Protein AF-A0A6C0J8V6-F1 (afdb_monomer_lite)

Foldseek 3Di:
DVVVVVVVVVVVVVVVVVVVVVVVVCVVPPDPVPPDDQVRLQVVLLVLLCVLCVPPPAAAAEHEDLDFAADPLHYTYHPQAFPVRRGDDQLLRNLSSLLRNLLSPQPDDPPPPDDSCDPSSVVSSVVSQVSCVVVVNHDDDPDRPCRRSVDPPPDD

Structure (mmCIF, N/CA/C/O backbone):
data_AF-A0A6C0J8V6-F1
#
_entry.id   AF-A0A6C0J8V6-F1
#
loop_
_atom_site.group_PDB
_atom_site.id
_atom_site.type_symbol
_atom_site.label_atom_id
_atom_site.label_alt_id
_atom_site.label_comp_id
_atom_site.label_asym_id
_atom_site.label_entity_id
_atom_site.label_seq_id
_atom_site.pdbx_PDB_ins_code
_atom_site.Cartn_x
_atom_site.Cartn_y
_atom_site.Cartn_z
_atom_site.occupancy
_atom_site.B_iso_or_equiv
_atom_site.auth_seq_id
_atom_site.auth_comp_id
_atom_site.auth_asym_id
_atom_site.auth_atom_id
_atom_site.pdbx_PDB_model_num
ATOM 1 N N . MET A 1 1 ? -37.999 -17.927 33.912 1.00 78.31 1 MET A N 1
ATOM 2 C CA . MET A 1 1 ? -36.663 -18.406 33.480 1.00 78.31 1 MET A CA 1
ATOM 3 C C . MET A 1 1 ? -36.417 -18.226 31.977 1.00 78.31 1 MET A C 1
ATOM 5 O O . MET A 1 1 ? -35.481 -17.525 31.631 1.00 78.31 1 MET A O 1
ATOM 9 N N . LYS A 1 2 ? -37.270 -18.750 31.078 1.00 87.50 2 LYS A N 1
ATOM 10 C CA . LYS A 1 2 ? -37.092 -18.620 29.611 1.00 87.50 2 LYS A CA 1
ATOM 11 C C . LYS A 1 2 ? -37.022 -17.168 29.094 1.00 87.50 2 LYS A C 1
ATOM 13 O O . LYS A 1 2 ? -36.174 -16.870 28.266 1.00 87.50 2 LYS A O 1
ATOM 18 N N . LEU A 1 3 ? -37.846 -16.260 29.629 1.00 92.06 3 LEU A N 1
ATOM 19 C CA . LEU A 1 3 ? -37.835 -14.836 29.251 1.00 92.06 3 LEU A CA 1
ATOM 20 C C . LEU A 1 3 ? -36.519 -14.127 29.625 1.00 92.06 3 LEU A C 1
ATOM 22 O O . LEU A 1 3 ? -35.982 -13.371 28.825 1.00 92.06 3 LEU A O 1
ATOM 26 N N . PHE A 1 4 ? -35.967 -14.420 30.807 1.00 94.06 4 PHE A N 1
ATOM 27 C CA . PHE A 1 4 ? -34.685 -13.861 31.257 1.00 94.06 4 PHE A CA 1
ATOM 28 C C . PHE A 1 4 ? -33.513 -14.335 30.393 1.00 94.06 4 PHE A C 1
ATOM 30 O O . PHE A 1 4 ? -32.643 -13.540 30.055 1.00 94.06 4 PHE A O 1
ATOM 37 N N . ILE A 1 5 ? -33.524 -15.606 29.980 1.00 94.81 5 ILE A N 1
ATOM 38 C CA . ILE A 1 5 ? -32.520 -16.156 29.058 1.00 94.81 5 ILE A CA 1
ATOM 39 C C . ILE A 1 5 ? -32.608 -15.453 27.695 1.00 94.81 5 ILE A C 1
ATOM 41 O O . ILE A 1 5 ? -31.585 -15.074 27.132 1.00 94.81 5 ILE A O 1
ATOM 45 N N . LEU A 1 6 ? -33.823 -15.221 27.186 1.00 95.94 6 LEU A N 1
ATOM 46 C CA . LEU A 1 6 ? -34.031 -14.555 25.898 1.00 95.94 6 LEU A CA 1
ATOM 47 C C . LEU A 1 6 ? -33.562 -13.089 25.923 1.00 95.94 6 LEU A C 1
ATOM 49 O O . LEU A 1 6 ? -32.893 -12.641 24.994 1.00 95.94 6 LEU A O 1
ATOM 53 N N . LEU A 1 7 ? -33.847 -12.367 27.014 1.00 95.75 7 LEU A N 1
ATOM 54 C CA . LEU A 1 7 ? -33.372 -10.996 27.232 1.00 95.75 7 LEU A CA 1
ATOM 55 C C . LEU A 1 7 ? -31.843 -10.921 27.331 1.00 95.75 7 LEU A C 1
ATOM 57 O O . LEU A 1 7 ? -31.238 -10.016 26.762 1.00 95.75 7 LEU A O 1
ATOM 61 N N . PHE A 1 8 ? -31.210 -11.887 28.003 1.00 96.25 8 PHE A N 1
ATOM 62 C CA . PHE A 1 8 ? -29.753 -11.948 28.117 1.00 96.25 8 PHE A CA 1
ATOM 63 C C . PHE A 1 8 ? -29.075 -12.173 26.758 1.00 96.25 8 PHE A C 1
ATOM 65 O O . PHE A 1 8 ? -28.120 -11.476 26.423 1.00 96.25 8 PHE A O 1
ATOM 72 N N . ILE A 1 9 ? -29.601 -13.085 25.933 1.00 96.50 9 ILE A N 1
ATOM 73 C CA . ILE A 1 9 ? -29.084 -13.321 24.575 1.00 96.50 9 ILE A CA 1
ATOM 74 C C . ILE A 1 9 ? -29.211 -12.052 23.722 1.00 96.50 9 ILE A C 1
ATOM 76 O O . ILE A 1 9 ? -28.257 -11.664 23.048 1.00 96.50 9 ILE A O 1
ATOM 80 N N . LEU A 1 10 ? -30.361 -11.373 23.783 1.00 96.44 10 LEU A N 1
ATOM 81 C CA . LEU A 1 10 ? -30.597 -10.148 23.018 1.00 96.44 10 LEU A CA 1
ATOM 82 C C . LEU A 1 10 ? -29.635 -9.022 23.431 1.00 96.44 10 LEU A C 1
ATOM 84 O O . LEU A 1 10 ? -29.107 -8.318 22.571 1.00 96.44 10 LEU A O 1
ATOM 88 N N . LEU A 1 11 ? -29.344 -8.905 24.731 1.00 97.06 11 LEU A N 1
ATOM 89 C CA . LEU A 1 11 ? -28.362 -7.964 25.271 1.00 97.06 11 LEU A CA 1
ATOM 90 C C . LEU A 1 11 ? -26.950 -8.243 24.732 1.00 97.06 11 LEU A C 1
ATOM 92 O O . LEU A 1 11 ? -26.277 -7.320 24.281 1.00 97.06 11 LEU A O 1
ATOM 96 N N . VAL A 1 12 ? -26.506 -9.505 24.730 1.00 96.75 12 VAL A N 1
ATOM 97 C CA . VAL A 1 12 ? -25.175 -9.892 24.224 1.00 96.75 12 VAL A CA 1
ATOM 98 C C . VAL A 1 12 ? -25.036 -9.594 22.731 1.00 96.75 12 VAL A C 1
ATOM 100 O O . VAL A 1 12 ? -24.000 -9.081 22.297 1.00 96.75 12 VAL A O 1
ATOM 103 N N . VAL A 1 13 ? -26.079 -9.864 21.940 1.00 96.44 13 VAL A N 1
ATOM 104 C CA . VAL A 1 13 ? -26.095 -9.541 20.506 1.00 96.44 13 VAL A CA 1
ATOM 105 C C . VAL A 1 13 ? -26.033 -8.029 20.296 1.00 96.44 13 VAL A C 1
ATOM 107 O O . VAL A 1 13 ? -25.228 -7.568 19.489 1.00 96.44 13 VAL A O 1
ATOM 110 N N . LEU A 1 14 ? -26.811 -7.250 21.055 1.00 96.44 14 LEU A N 1
ATOM 111 C CA . LEU A 1 14 ? -26.807 -5.790 20.975 1.00 96.44 14 LEU A CA 1
ATOM 112 C C . LEU A 1 14 ? -25.427 -5.210 21.318 1.00 96.44 14 LEU A C 1
ATOM 114 O O . LEU A 1 14 ? -24.905 -4.393 20.565 1.00 96.44 14 LEU A O 1
ATOM 118 N N . ILE A 1 15 ? -24.804 -5.671 22.410 1.00 96.31 15 ILE A N 1
ATOM 119 C CA . ILE A 1 15 ? -23.452 -5.255 22.813 1.00 96.31 15 ILE A CA 1
ATOM 120 C C . ILE A 1 15 ? -22.443 -5.600 21.716 1.00 96.31 15 ILE A C 1
ATOM 122 O O . ILE A 1 15 ? -21.652 -4.747 21.322 1.00 96.31 15 ILE A O 1
ATOM 126 N N . SER A 1 16 ? -22.505 -6.815 21.168 1.00 93.44 16 SER A N 1
ATOM 127 C CA . SER A 1 16 ? -21.608 -7.256 20.092 1.00 93.44 16 SER A CA 1
ATOM 128 C C . SER A 1 16 ? -21.756 -6.394 18.833 1.00 93.44 16 SER A C 1
ATOM 130 O O . SER A 1 16 ? -20.761 -6.010 18.216 1.00 93.44 16 SER A O 1
ATOM 132 N N . LEU A 1 17 ? -22.992 -6.033 18.475 1.00 94.12 17 LEU A N 1
ATOM 133 C CA . LEU A 1 17 ? -23.299 -5.187 17.322 1.00 94.12 17 LEU A CA 1
ATOM 134 C C . LEU A 1 17 ? -22.821 -3.744 17.544 1.00 94.12 17 LEU A C 1
ATOM 136 O O . LEU A 1 17 ? -22.230 -3.144 16.648 1.00 94.12 17 LEU A O 1
ATOM 140 N N . LEU A 1 18 ? -22.985 -3.212 18.758 1.00 93.06 18 LEU A N 1
ATOM 141 C CA . LEU A 1 18 ? -22.455 -1.906 19.157 1.00 93.06 18 LEU A CA 1
ATOM 142 C C . LEU A 1 18 ? -20.920 -1.882 19.148 1.00 93.06 18 LEU A C 1
ATOM 144 O O . LEU A 1 18 ? -20.333 -0.924 18.646 1.00 93.06 18 LEU A O 1
ATOM 148 N N . CYS A 1 19 ? -20.259 -2.937 19.635 1.00 88.69 19 CYS A N 1
ATOM 149 C CA . CYS A 1 19 ? -18.805 -3.097 19.545 1.00 88.69 19 CYS A CA 1
ATOM 150 C C . CYS A 1 19 ? -18.334 -3.145 18.085 1.00 88.69 19 CYS A C 1
ATOM 152 O O . CYS A 1 19 ? -17.344 -2.503 17.734 1.00 88.69 19 CYS A O 1
ATOM 154 N N . PHE A 1 20 ? -19.061 -3.849 17.215 1.00 85.69 20 PHE A N 1
ATOM 155 C CA . PHE A 1 20 ? -18.756 -3.913 15.787 1.00 85.69 20 PHE A CA 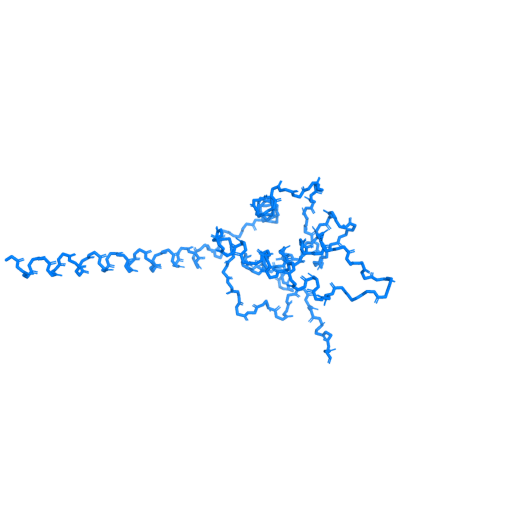1
ATOM 156 C C . PHE A 1 20 ? -18.906 -2.547 15.097 1.00 85.69 20 PHE A C 1
ATOM 158 O O . PHE A 1 20 ? -18.027 -2.143 14.332 1.00 85.69 20 PHE A O 1
ATOM 165 N N . ILE A 1 21 ? -19.976 -1.803 15.402 1.00 84.06 21 ILE A N 1
ATOM 166 C CA . ILE A 1 21 ? -20.194 -0.447 14.879 1.00 84.06 21 ILE A CA 1
ATOM 167 C C . ILE A 1 21 ? -19.112 0.512 15.387 1.00 84.06 21 ILE A C 1
ATOM 169 O O . ILE A 1 21 ? -18.560 1.259 14.582 1.00 84.06 21 ILE A O 1
ATOM 173 N N . LYS A 1 22 ? -18.758 0.471 16.681 1.00 80.75 22 LYS A N 1
ATOM 174 C CA . LYS A 1 22 ? -17.668 1.288 17.243 1.00 80.75 22 LYS A CA 1
ATOM 175 C C . LYS A 1 22 ? -16.337 1.005 16.563 1.00 80.75 22 LYS A C 1
ATOM 177 O O . LYS A 1 22 ? -15.697 1.944 16.114 1.00 80.75 22 LYS A O 1
ATOM 182 N N . ARG A 1 23 ? -15.975 -0.269 16.388 1.00 74.31 23 ARG A N 1
ATOM 183 C CA . ARG A 1 23 ? -14.746 -0.660 15.685 1.00 74.31 23 ARG A CA 1
ATOM 184 C C . ARG A 1 23 ? -14.720 -0.141 14.244 1.00 74.31 23 ARG A C 1
ATOM 186 O O . ARG A 1 23 ? -13.689 0.343 13.791 1.00 74.31 23 ARG A O 1
ATOM 193 N N . LYS A 1 24 ? -15.848 -0.207 13.522 1.00 68.50 24 LYS A N 1
ATOM 194 C CA . LYS A 1 24 ? -15.964 0.407 12.188 1.00 68.50 24 LYS A CA 1
ATOM 195 C C . LYS A 1 24 ? -15.813 1.924 12.246 1.00 68.50 24 LYS A C 1
ATOM 197 O O . LYS A 1 24 ? -15.136 2.477 11.389 1.00 68.50 24 LYS A O 1
ATOM 202 N N . ARG A 1 25 ? -16.436 2.582 13.229 1.00 65.00 25 ARG A N 1
ATOM 203 C CA . ARG A 1 25 ? -16.379 4.037 13.388 1.00 65.00 25 ARG A CA 1
ATOM 204 C C . ARG A 1 25 ? -14.979 4.504 13.747 1.00 65.00 25 ARG A C 1
ATOM 206 O O . ARG A 1 25 ? -14.541 5.443 13.127 1.00 65.00 25 ARG A O 1
ATOM 213 N N . GLU A 1 26 ? -14.264 3.860 14.661 1.00 54.78 26 GLU A N 1
ATOM 214 C CA . GLU A 1 26 ? -12.872 4.199 15.008 1.00 54.78 26 GLU A CA 1
ATOM 215 C C . GLU A 1 26 ? -11.912 3.950 13.840 1.00 54.78 26 GLU A C 1
ATOM 217 O O . GLU A 1 26 ? -11.019 4.753 13.605 1.00 54.78 26 GLU A O 1
ATOM 222 N N . TYR A 1 27 ? -12.151 2.913 13.032 1.00 56.50 27 TYR A N 1
ATOM 223 C CA . TYR A 1 27 ? -11.422 2.716 11.775 1.00 56.50 27 TYR A CA 1
ATOM 224 C C . TYR A 1 27 ? -11.702 3.827 10.742 1.00 56.50 27 TYR A C 1
ATOM 226 O O . TYR A 1 27 ? -10.816 4.190 9.977 1.00 56.50 27 TYR A O 1
ATOM 234 N N . PHE A 1 28 ? -12.921 4.380 10.721 1.00 53.41 28 PHE A N 1
ATOM 235 C CA . PHE A 1 28 ? -13.322 5.484 9.832 1.00 53.41 28 PHE A CA 1
ATOM 236 C C . PHE A 1 28 ? -13.073 6.889 10.415 1.00 53.41 28 PHE A C 1
ATOM 238 O O . PHE A 1 28 ? -13.082 7.861 9.671 1.00 53.41 28 PHE A O 1
ATOM 245 N N . SER A 1 29 ? -12.897 6.987 11.733 1.00 42.59 29 SER A N 1
ATOM 246 C CA . SER A 1 29 ? -12.749 8.204 12.545 1.00 42.59 29 SER A CA 1
ATOM 247 C C . SER A 1 29 ? -11.332 8.328 13.103 1.00 42.59 29 SER A C 1
ATOM 249 O O . SER A 1 29 ? -11.104 9.118 14.009 1.00 42.59 29 SER A O 1
ATOM 251 N N . TYR A 1 30 ? -10.373 7.554 12.592 1.00 47.12 30 TYR A N 1
ATOM 252 C CA . TYR A 1 30 ? -8.970 7.943 12.634 1.00 47.12 30 TYR A CA 1
ATOM 253 C C . TYR A 1 30 ? -8.871 9.252 11.833 1.00 47.12 30 TYR A C 1
ATOM 255 O O . TYR A 1 30 ? -9.074 9.269 10.620 1.00 47.12 30 TYR A O 1
ATOM 263 N N . ASN A 1 31 ? -8.784 10.345 12.586 1.00 44.72 31 ASN A N 1
ATOM 264 C CA . ASN A 1 31 ? -9.328 11.662 12.276 1.00 44.72 31 ASN A CA 1
ATOM 265 C C . ASN A 1 31 ? -8.616 12.385 11.123 1.00 44.72 31 ASN A C 1
ATOM 267 O O . ASN A 1 31 ? -7.414 12.252 10.928 1.00 44.72 31 ASN A O 1
ATOM 271 N N . GLU A 1 32 ? -9.362 13.248 10.429 1.00 48.03 32 GLU A N 1
ATOM 272 C CA . GLU A 1 32 ? -8.847 14.222 9.453 1.00 48.03 32 GLU A CA 1
ATOM 273 C C . GLU A 1 32 ? -7.920 15.299 10.059 1.00 48.03 32 GLU A C 1
ATOM 275 O O . GLU A 1 32 ? -7.245 15.991 9.296 1.00 48.03 32 GLU A O 1
ATOM 280 N N . GLU A 1 33 ? -7.875 15.436 11.392 1.00 50.16 33 GLU A N 1
ATOM 281 C CA . GLU A 1 33 ? -7.113 16.473 12.114 1.00 50.16 33 GLU A CA 1
ATOM 282 C C . GLU A 1 33 ? -5.747 16.003 12.647 1.00 50.16 33 GLU A C 1
ATOM 284 O O . GLU A 1 33 ? -4.840 16.822 12.755 1.00 50.16 33 GLU A O 1
ATOM 289 N N . ASP A 1 34 ? -5.545 14.698 12.860 1.00 53.53 34 ASP A N 1
ATOM 290 C CA . ASP A 1 34 ? -4.231 14.109 13.166 1.00 53.53 34 ASP A CA 1
ATOM 291 C C . ASP A 1 34 ? -3.641 13.504 11.887 1.00 53.53 34 ASP A C 1
ATOM 293 O O . ASP A 1 34 ? -3.409 12.295 11.779 1.00 53.53 34 ASP A O 1
ATOM 297 N N . GLN A 1 35 ? -3.455 14.335 10.857 1.00 63.00 35 GLN A N 1
ATOM 298 C CA . GLN A 1 35 ? -2.731 13.883 9.673 1.00 63.00 35 GLN A CA 1
ATOM 299 C C . GLN A 1 35 ? -1.301 13.564 10.095 1.00 63.00 35 GLN A C 1
ATOM 301 O O . GLN A 1 35 ? -0.521 14.464 10.408 1.00 63.00 35 GLN A O 1
ATOM 306 N N . LEU A 1 36 ? -0.971 12.268 10.098 1.00 75.94 36 LEU A N 1
ATOM 307 C CA . LEU A 1 36 ? 0.409 11.811 10.168 1.00 75.94 36 LEU A CA 1
ATOM 308 C C . LEU A 1 36 ? 1.228 12.637 9.179 1.00 75.94 36 LEU A C 1
ATOM 310 O O . LEU A 1 36 ? 0.830 12.815 8.023 1.00 75.94 36 LEU A O 1
ATOM 314 N N . ASN A 1 37 ? 2.363 13.149 9.637 1.00 88.81 37 ASN A N 1
ATOM 315 C CA . ASN A 1 37 ? 3.298 13.776 8.721 1.00 88.81 37 ASN A CA 1
ATOM 316 C C . ASN A 1 37 ? 3.878 12.707 7.769 1.00 88.81 37 ASN A C 1
ATOM 318 O O . ASN A 1 37 ? 3.662 11.499 7.915 1.00 88.81 37 ASN A O 1
ATOM 322 N N . GLU A 1 38 ? 4.609 13.163 6.756 1.00 92.62 38 GLU A N 1
ATOM 323 C CA . GLU A 1 38 ? 5.237 12.287 5.767 1.00 92.62 38 GLU A CA 1
ATOM 324 C C . GLU A 1 38 ? 6.098 11.183 6.396 1.00 92.62 38 GLU A C 1
ATOM 326 O O . GLU A 1 38 ? 6.008 10.023 5.993 1.00 92.62 38 GLU A O 1
ATOM 331 N N . GLU A 1 39 ? 6.916 11.539 7.384 1.00 92.62 39 GLU A N 1
ATOM 332 C CA . GLU A 1 39 ? 7.873 10.639 8.025 1.00 92.62 39 GLU A CA 1
ATOM 333 C C . GLU A 1 39 ? 7.163 9.525 8.801 1.00 92.62 39 GLU A C 1
ATOM 335 O O . GLU A 1 39 ? 7.500 8.345 8.650 1.00 92.62 39 GLU A O 1
ATOM 340 N N . ASP A 1 40 ? 6.118 9.872 9.549 1.00 93.69 40 ASP A N 1
ATOM 341 C CA . ASP A 1 40 ? 5.305 8.912 10.292 1.00 93.69 40 ASP A CA 1
ATOM 342 C C . ASP A 1 40 ? 4.552 7.969 9.348 1.00 93.69 40 ASP A C 1
ATOM 344 O O . ASP A 1 40 ? 4.497 6.757 9.579 1.00 93.69 40 ASP A O 1
ATOM 348 N N . MET A 1 41 ? 4.017 8.493 8.239 1.00 93.88 41 MET A N 1
ATOM 349 C CA . MET A 1 41 ? 3.343 7.674 7.230 1.00 93.88 41 MET A CA 1
ATOM 350 C C . MET A 1 41 ? 4.316 6.692 6.565 1.00 93.88 41 MET A C 1
ATOM 352 O O . MET A 1 41 ? 4.003 5.510 6.414 1.00 93.88 41 MET A O 1
ATOM 356 N N . ILE A 1 42 ? 5.520 7.141 6.201 1.00 95.50 42 ILE A N 1
ATOM 357 C CA . ILE A 1 42 ? 6.563 6.271 5.642 1.00 95.50 42 ILE A CA 1
ATOM 358 C C . ILE A 1 42 ? 7.013 5.219 6.658 1.00 95.50 42 ILE A C 1
ATOM 360 O O . ILE A 1 42 ? 7.173 4.048 6.296 1.00 95.50 42 ILE A O 1
ATOM 364 N N . THR A 1 43 ? 7.159 5.593 7.927 1.00 94.50 43 THR A N 1
ATOM 365 C CA . THR A 1 43 ? 7.506 4.669 9.012 1.00 94.50 43 THR A CA 1
ATOM 366 C C . THR A 1 43 ? 6.436 3.591 9.180 1.00 94.50 43 THR A C 1
ATOM 368 O O . THR A 1 43 ? 6.751 2.397 9.200 1.00 94.50 43 THR A O 1
ATOM 371 N N . LEU A 1 44 ? 5.160 3.984 9.205 1.00 94.06 44 LEU A N 1
ATOM 372 C CA . LEU A 1 44 ? 4.025 3.066 9.276 1.00 94.06 44 LEU A CA 1
ATOM 373 C C . LEU A 1 44 ? 3.988 2.109 8.076 1.00 94.06 44 LEU A C 1
ATOM 375 O O . LEU A 1 44 ? 3.856 0.896 8.248 1.00 94.06 44 LEU A O 1
ATOM 379 N N . LEU A 1 45 ? 4.135 2.629 6.857 1.00 95.12 45 LEU A N 1
ATOM 380 C CA . LEU A 1 45 ? 4.135 1.820 5.635 1.00 95.12 45 LEU A CA 1
ATOM 381 C C . LEU A 1 45 ? 5.330 0.858 5.591 1.00 95.12 45 LEU A C 1
ATOM 383 O O . LEU A 1 45 ? 5.185 -0.289 5.165 1.00 95.12 45 LEU A O 1
ATOM 387 N N . THR A 1 46 ? 6.485 1.275 6.111 1.00 94.00 46 THR A N 1
ATOM 388 C CA . THR A 1 46 ? 7.664 0.414 6.265 1.00 94.00 46 THR A CA 1
ATOM 389 C C . THR A 1 46 ? 7.411 -0.722 7.246 1.00 94.00 46 THR A C 1
ATOM 391 O O . THR A 1 46 ? 7.734 -1.877 6.955 1.00 94.00 46 THR A O 1
ATOM 394 N N . TYR A 1 47 ? 6.791 -0.426 8.389 1.00 93.19 47 TYR A N 1
ATOM 395 C CA . TYR A 1 47 ? 6.388 -1.447 9.350 1.00 93.19 47 TYR A CA 1
ATOM 396 C C . TYR A 1 47 ? 5.403 -2.446 8.728 1.00 93.19 47 TYR A C 1
ATOM 398 O O . TYR A 1 47 ? 5.600 -3.657 8.840 1.00 93.19 47 TYR A O 1
ATOM 406 N N . ILE A 1 48 ? 4.389 -1.956 8.007 1.00 93.56 48 ILE A N 1
ATOM 407 C CA . ILE A 1 48 ? 3.407 -2.797 7.310 1.00 93.56 48 ILE A CA 1
ATOM 408 C C . ILE A 1 48 ? 4.089 -3.719 6.293 1.00 93.56 48 ILE A C 1
ATOM 410 O O . ILE A 1 48 ? 3.800 -4.916 6.278 1.00 93.56 48 ILE A O 1
ATOM 414 N N . ALA A 1 49 ? 5.009 -3.195 5.479 1.00 93.44 49 ALA A N 1
ATOM 415 C CA . ALA A 1 49 ? 5.739 -3.988 4.493 1.00 93.44 49 ALA A CA 1
ATOM 416 C C . ALA A 1 49 ? 6.522 -5.135 5.153 1.00 93.44 49 ALA A C 1
ATOM 418 O O . ALA A 1 49 ? 6.387 -6.292 4.746 1.00 93.44 49 ALA A O 1
ATOM 419 N N . LYS A 1 50 ? 7.271 -4.829 6.223 1.00 91.31 50 LYS A N 1
ATOM 420 C CA . LYS A 1 50 ? 8.038 -5.820 6.998 1.00 91.31 50 LYS A CA 1
ATOM 421 C C . LYS A 1 50 ? 7.135 -6.853 7.673 1.00 91.31 50 LYS A C 1
ATOM 423 O O . LYS A 1 50 ? 7.458 -8.035 7.694 1.00 91.31 50 LYS A O 1
ATOM 428 N N . TYR A 1 51 ? 5.987 -6.435 8.201 1.00 91.38 51 TYR A N 1
ATOM 429 C CA . TYR A 1 51 ? 5.041 -7.340 8.853 1.00 91.38 51 TYR A CA 1
ATOM 430 C C . TYR A 1 51 ? 4.291 -8.254 7.865 1.00 91.38 51 TYR A C 1
ATOM 432 O O . TYR A 1 51 ? 3.921 -9.391 8.200 1.00 91.38 51 TYR A O 1
ATOM 440 N N . LEU A 1 52 ? 4.051 -7.771 6.643 1.00 90.50 52 LEU A N 1
ATOM 441 C CA . LEU A 1 52 ? 3.438 -8.557 5.576 1.00 90.50 52 LEU A CA 1
ATOM 442 C C . LEU A 1 52 ? 4.412 -9.602 5.025 1.00 90.50 52 LEU A C 1
ATOM 444 O O . LEU A 1 52 ? 4.007 -10.740 4.798 1.00 90.50 52 LEU A O 1
ATOM 448 N N . ARG A 1 53 ? 5.681 -9.224 4.849 1.00 87.81 53 ARG A N 1
ATOM 449 C CA . ARG A 1 53 ? 6.732 -10.066 4.271 1.00 87.81 53 ARG A CA 1
ATOM 450 C C . ARG A 1 53 ? 8.031 -9.985 5.082 1.00 87.81 53 ARG A C 1
ATOM 452 O O . ARG A 1 53 ? 8.983 -9.333 4.651 1.00 87.81 53 ARG A O 1
ATOM 459 N N . PRO A 1 54 ? 8.089 -10.653 6.249 1.00 85.12 54 PRO A N 1
ATOM 460 C CA . PRO A 1 54 ? 9.301 -10.696 7.070 1.00 85.12 54 PRO A CA 1
ATOM 461 C C . PRO A 1 54 ? 10.430 -11.508 6.417 1.00 85.12 54 PRO A C 1
ATOM 463 O O . PRO A 1 54 ? 11.581 -11.398 6.818 1.00 85.12 54 PRO A O 1
ATOM 466 N N . ASP A 1 55 ? 10.087 -12.328 5.424 1.00 81.50 55 ASP A 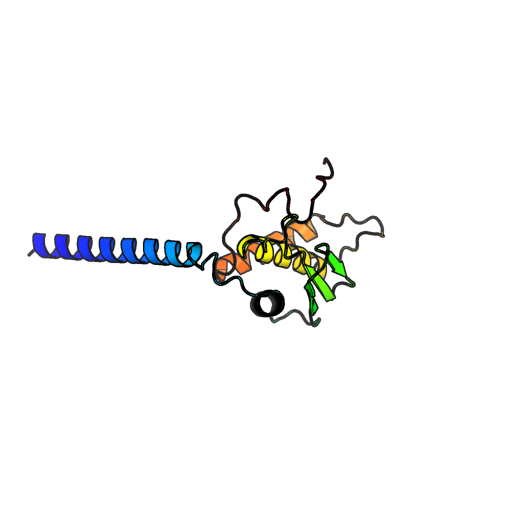N 1
ATOM 467 C CA . ASP A 1 55 ? 10.948 -13.241 4.674 1.00 81.50 55 ASP A CA 1
ATOM 468 C C . 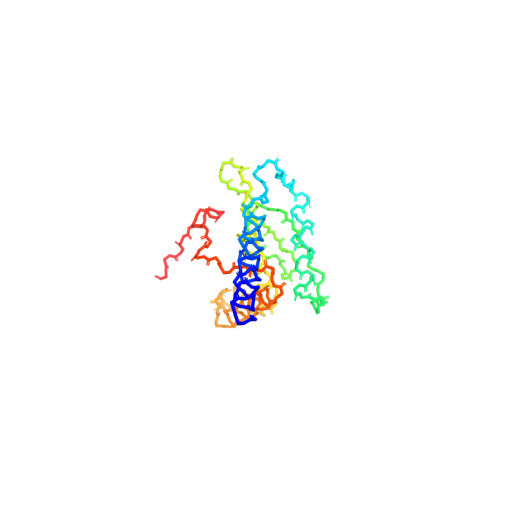ASP A 1 55 ? 11.600 -12.606 3.438 1.00 81.50 55 ASP A C 1
ATOM 470 O O . ASP A 1 55 ? 12.382 -13.262 2.755 1.00 81.50 55 ASP A O 1
ATOM 474 N N . ILE A 1 56 ? 11.278 -11.352 3.104 1.00 77.38 56 ILE A N 1
ATOM 475 C CA . ILE A 1 56 ? 11.952 -10.682 1.994 1.00 77.38 56 ILE A CA 1
ATOM 476 C C . ILE A 1 56 ? 13.423 -10.458 2.385 1.00 77.38 56 ILE A C 1
ATOM 478 O O . ILE A 1 56 ? 13.753 -9.584 3.179 1.00 77.38 56 ILE A O 1
ATOM 482 N N . GLU A 1 57 ? 14.310 -11.258 1.786 1.00 61.28 57 GLU A N 1
ATOM 483 C CA . GLU A 1 57 ? 15.766 -11.218 2.008 1.00 61.28 57 GLU A CA 1
ATOM 484 C C . GLU A 1 57 ? 16.395 -9.863 1.638 1.00 61.28 57 GLU A C 1
ATOM 486 O O . GLU A 1 57 ? 17.468 -9.501 2.118 1.00 61.28 57 GLU A O 1
ATOM 491 N N . LYS A 1 58 ? 15.741 -9.105 0.751 1.00 68.12 58 LYS A N 1
ATOM 492 C CA . LYS A 1 58 ? 16.199 -7.791 0.292 1.00 68.12 58 LYS A CA 1
ATOM 493 C C . LYS A 1 58 ? 15.648 -6.710 1.209 1.00 68.12 58 LYS A C 1
ATOM 495 O O . LYS A 1 58 ? 14.444 -6.504 1.245 1.00 68.12 58 LYS A O 1
ATOM 500 N N . GLU A 1 59 ? 16.508 -5.940 1.860 1.00 79.50 59 GLU A N 1
ATOM 501 C CA . GLU A 1 59 ? 16.045 -4.762 2.594 1.00 79.50 59 GLU A CA 1
ATOM 502 C C . GLU A 1 59 ? 15.301 -3.803 1.645 1.00 79.50 59 GLU A C 1
ATOM 504 O O . GLU A 1 59 ? 15.887 -3.244 0.712 1.00 79.50 59 GLU A O 1
ATOM 509 N N . ILE A 1 60 ? 13.983 -3.682 1.841 1.00 88.56 60 ILE A N 1
ATOM 510 C CA . ILE A 1 60 ? 13.149 -2.752 1.086 1.00 88.56 60 ILE A CA 1
ATOM 511 C C . ILE A 1 60 ? 13.274 -1.384 1.743 1.00 88.56 60 ILE A C 1
ATOM 513 O O . ILE A 1 60 ? 12.976 -1.221 2.927 1.00 88.56 60 ILE A O 1
ATOM 517 N N . ILE A 1 61 ? 13.657 -0.395 0.945 1.00 93.19 61 ILE A N 1
ATOM 518 C CA . ILE A 1 61 ? 13.651 1.012 1.334 1.00 93.19 61 ILE A CA 1
ATOM 519 C C . ILE A 1 61 ? 12.335 1.608 0.847 1.00 93.19 61 ILE A C 1
ATOM 521 O O . ILE A 1 61 ? 12.000 1.464 -0.328 1.00 93.19 61 ILE A O 1
ATOM 525 N N . ILE A 1 62 ? 11.592 2.275 1.726 1.00 95.19 62 ILE A N 1
ATOM 526 C CA . ILE A 1 62 ? 10.361 2.989 1.371 1.00 95.19 62 ILE A CA 1
ATOM 527 C C . ILE A 1 62 ? 10.583 4.478 1.615 1.00 95.19 62 ILE A C 1
ATOM 529 O O . ILE A 1 62 ? 11.091 4.870 2.661 1.00 95.19 62 ILE A O 1
ATOM 533 N N . SER A 1 63 ? 10.224 5.309 0.641 1.00 96.44 63 SER A N 1
ATOM 534 C CA . SER A 1 63 ? 10.293 6.767 0.765 1.00 96.44 63 SER A CA 1
ATOM 535 C C . SER A 1 63 ? 9.152 7.442 0.011 1.00 96.44 63 SER A C 1
ATOM 537 O O . SER A 1 63 ? 8.531 6.843 -0.870 1.00 96.44 63 SER A O 1
ATOM 539 N N . ALA A 1 64 ? 8.900 8.715 0.301 1.00 94.75 64 ALA A N 1
ATOM 540 C CA . ALA A 1 64 ? 7.987 9.511 -0.503 1.00 94.75 64 ALA A CA 1
ATOM 541 C C . ALA A 1 64 ? 8.582 9.809 -1.893 1.00 94.75 64 ALA A C 1
ATOM 543 O O . ALA A 1 64 ? 9.800 9.765 -2.112 1.00 94.75 64 ALA A O 1
ATOM 544 N N . GLY A 1 65 ? 7.712 10.098 -2.855 1.00 91.19 65 GLY A N 1
ATOM 545 C CA . GLY A 1 65 ? 8.085 10.497 -4.203 1.00 91.19 65 GLY A CA 1
ATOM 546 C C . GLY A 1 65 ? 6.953 11.219 -4.924 1.00 91.19 65 GLY A C 1
ATOM 547 O O . GLY A 1 65 ? 5.799 11.187 -4.510 1.00 91.19 65 GLY A O 1
ATOM 548 N N . ILE A 1 66 ? 7.284 11.857 -6.048 1.00 88.81 66 ILE A N 1
ATOM 549 C CA . ILE A 1 66 ? 6.296 12.537 -6.905 1.00 88.81 66 ILE A CA 1
ATOM 550 C C . ILE A 1 66 ? 5.350 11.514 -7.552 1.00 88.81 66 ILE A C 1
ATOM 552 O O . ILE A 1 66 ? 4.186 11.815 -7.799 1.00 88.81 66 ILE A O 1
ATOM 556 N N . LYS A 1 67 ? 5.852 10.298 -7.799 1.00 89.75 67 LYS A N 1
ATOM 557 C CA . LYS A 1 67 ? 5.091 9.143 -8.272 1.00 89.75 67 LYS A CA 1
ATOM 558 C C . LYS A 1 67 ? 5.414 7.887 -7.485 1.00 89.75 67 LYS A C 1
ATOM 560 O O . LYS A 1 67 ? 6.478 7.801 -6.871 1.00 89.75 67 LYS A O 1
ATOM 565 N N . SER A 1 68 ? 4.496 6.927 -7.550 1.00 92.19 68 SER A N 1
ATOM 566 C CA . SER A 1 68 ? 4.728 5.592 -7.010 1.00 92.19 68 SER A CA 1
ATOM 567 C C . SER A 1 68 ? 5.435 4.725 -8.029 1.00 92.19 68 SER A C 1
ATOM 569 O O . SER A 1 68 ? 4.995 4.640 -9.177 1.00 92.19 68 SER A O 1
ATOM 571 N N . GLU A 1 69 ? 6.558 4.150 -7.621 1.00 92.00 69 GLU A N 1
ATOM 572 C CA . GLU A 1 69 ? 7.357 3.264 -8.456 1.00 92.00 69 GLU A CA 1
ATOM 573 C C . GLU A 1 69 ? 8.328 2.438 -7.617 1.00 92.00 69 GLU A C 1
ATOM 575 O O . GLU A 1 69 ? 8.802 2.866 -6.562 1.00 92.00 69 GLU A O 1
ATOM 580 N N . THR A 1 70 ? 8.689 1.278 -8.149 1.00 91.50 70 THR A N 1
ATOM 581 C CA . THR A 1 70 ? 9.727 0.416 -7.594 1.00 91.50 70 THR A CA 1
ATOM 582 C C . THR A 1 70 ? 11.009 0.550 -8.404 1.00 91.50 70 THR A C 1
ATOM 584 O O . THR A 1 70 ? 11.060 0.211 -9.586 1.00 91.50 70 THR A O 1
ATOM 587 N N . LEU A 1 71 ? 12.079 0.993 -7.752 1.00 88.44 71 LEU A N 1
ATOM 588 C CA . LEU A 1 71 ? 13.412 1.144 -8.319 1.00 88.44 71 LEU A CA 1
ATOM 589 C C . LEU A 1 71 ? 14.297 -0.033 -7.900 1.00 88.44 71 LEU A C 1
ATOM 591 O O . LEU A 1 71 ? 14.389 -0.390 -6.722 1.00 88.44 71 LEU A O 1
ATOM 595 N N . HIS A 1 72 ? 14.958 -0.645 -8.884 1.00 87.12 72 HIS A N 1
ATOM 596 C CA . HIS A 1 72 ? 15.942 -1.720 -8.689 1.00 87.12 72 HIS A CA 1
ATOM 597 C C . HIS A 1 72 ? 15.458 -2.894 -7.817 1.00 87.12 72 HIS A C 1
ATOM 599 O O . HIS A 1 72 ? 16.265 -3.536 -7.146 1.00 87.12 72 HIS A O 1
ATOM 605 N N . LYS A 1 73 ? 14.143 -3.172 -7.801 1.00 87.25 73 LYS A N 1
ATOM 606 C CA . LYS A 1 73 ? 13.524 -4.237 -6.986 1.00 87.25 73 LYS A CA 1
ATOM 607 C C . LYS A 1 73 ? 13.865 -4.129 -5.483 1.00 87.25 73 LYS A C 1
ATOM 609 O O . LYS A 1 73 ? 13.924 -5.147 -4.801 1.00 87.25 73 LYS A O 1
ATOM 614 N N . LYS A 1 74 ? 14.154 -2.922 -4.980 1.00 89.06 74 LYS A N 1
ATOM 615 C CA . LYS A 1 74 ? 14.556 -2.685 -3.578 1.00 89.06 74 LYS A CA 1
ATOM 616 C C . LYS A 1 74 ? 14.020 -1.379 -3.003 1.00 89.06 74 LYS A C 1
ATOM 618 O O . LYS A 1 74 ? 13.681 -1.334 -1.829 1.00 89.06 74 LYS A O 1
ATOM 623 N N . HIS A 1 75 ? 13.943 -0.317 -3.801 1.00 92.94 75 HIS A N 1
ATOM 624 C CA . HIS A 1 75 ? 13.509 0.994 -3.320 1.00 92.94 75 HIS A CA 1
ATOM 625 C C . HIS A 1 75 ? 12.121 1.316 -3.859 1.00 92.94 75 HIS A C 1
ATOM 627 O O . HIS A 1 75 ? 11.951 1.522 -5.055 1.00 92.94 75 HIS A O 1
ATOM 633 N N . ILE A 1 76 ? 11.132 1.355 -2.976 1.00 94.31 76 ILE A N 1
ATOM 634 C CA . ILE A 1 76 ? 9.761 1.747 -3.283 1.00 94.31 76 ILE A CA 1
ATOM 635 C C . ILE A 1 76 ? 9.604 3.239 -2.986 1.00 94.31 76 ILE A C 1
ATOM 637 O O . ILE A 1 76 ? 9.755 3.681 -1.847 1.00 94.31 76 ILE A O 1
ATOM 641 N N . LYS A 1 77 ? 9.271 4.020 -4.011 1.00 95.56 77 L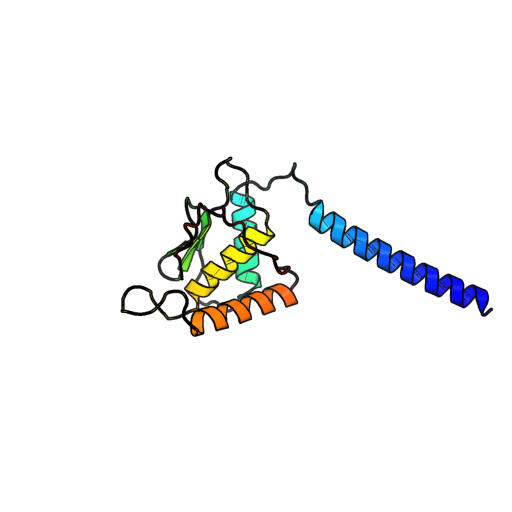YS A N 1
ATOM 642 C CA . LYS A 1 77 ? 8.800 5.397 -3.852 1.00 95.56 77 LYS A CA 1
ATOM 643 C C . LYS A 1 77 ? 7.282 5.399 -3.848 1.00 95.56 77 LYS A C 1
ATOM 645 O O . LYS A 1 77 ? 6.679 4.700 -4.659 1.00 95.56 77 LYS A O 1
ATOM 650 N N . LEU A 1 78 ? 6.671 6.184 -2.965 1.00 95.12 78 LEU A N 1
ATOM 651 C CA . LEU A 1 78 ? 5.220 6.333 -2.877 1.00 95.12 78 LEU A CA 1
ATOM 652 C C . LEU A 1 78 ? 4.803 7.792 -3.050 1.00 95.12 78 LEU A C 1
ATOM 654 O O . LEU A 1 78 ? 5.286 8.684 -2.358 1.00 95.12 78 LEU A O 1
ATOM 658 N N . CYS A 1 79 ? 3.846 8.019 -3.944 1.00 94.31 79 CYS A N 1
ATOM 659 C CA . CYS A 1 79 ? 3.097 9.263 -4.013 1.00 94.31 79 CYS A CA 1
ATOM 660 C C . CYS A 1 79 ? 2.113 9.314 -2.842 1.00 94.31 79 CYS A C 1
ATOM 662 O O . CYS A 1 79 ? 1.114 8.585 -2.828 1.00 94.31 79 CYS A O 1
ATOM 664 N N . LEU A 1 80 ? 2.423 10.139 -1.843 1.00 93.56 80 LEU A N 1
ATOM 665 C CA . LEU A 1 80 ? 1.616 10.243 -0.629 1.00 93.56 80 LEU A CA 1
ATOM 666 C C . LEU A 1 80 ? 0.492 11.269 -0.738 1.00 93.56 80 LEU A C 1
ATOM 668 O O . LEU A 1 80 ? -0.490 11.140 -0.016 1.00 93.56 80 LEU A O 1
ATOM 672 N N . TYR A 1 81 ? 0.603 12.241 -1.645 1.00 90.75 81 TYR A N 1
ATOM 673 C CA . TYR A 1 81 ? -0.303 13.386 -1.717 1.00 90.75 81 TYR A CA 1
ATOM 674 C C . TYR A 1 81 ? -1.040 13.478 -3.049 1.00 90.75 81 TYR A C 1
ATOM 676 O O . TYR A 1 81 ? -0.517 13.120 -4.109 1.00 90.75 81 TYR A O 1
ATOM 684 N N . ASP A 1 82 ? -2.260 13.996 -2.993 1.00 89.00 82 ASP A N 1
ATOM 685 C CA . ASP A 1 82 ? -3.015 14.401 -4.166 1.00 89.00 82 ASP A CA 1
ATOM 686 C C . ASP A 1 82 ? -2.553 15.759 -4.722 1.00 89.00 82 ASP A C 1
ATOM 688 O O . ASP A 1 82 ? -1.605 16.390 -4.246 1.00 89.00 82 ASP A O 1
ATOM 692 N N . GLU A 1 83 ? -3.219 16.214 -5.779 1.00 86.38 83 GLU A N 1
ATOM 693 C CA . GLU A 1 83 ? -2.920 17.495 -6.423 1.00 86.38 83 GLU A CA 1
ATOM 694 C C . GLU A 1 83 ? -3.202 18.723 -5.547 1.00 86.38 83 GLU A C 1
ATOM 696 O O . GLU A 1 83 ? -2.607 19.776 -5.770 1.00 86.38 83 GLU A O 1
ATOM 701 N N . ASN A 1 84 ? -4.045 18.571 -4.525 1.00 87.12 84 ASN A N 1
ATOM 702 C CA . ASN A 1 84 ? -4.358 19.597 -3.536 1.00 87.12 84 ASN A CA 1
ATOM 703 C C . ASN A 1 84 ? -3.429 19.517 -2.314 1.00 87.12 84 ASN A C 1
ATOM 705 O O . ASN A 1 84 ? -3.662 20.211 -1.326 1.00 87.12 84 ASN A O 1
ATOM 709 N N . LYS A 1 85 ? -2.371 18.691 -2.375 1.00 86.31 85 LYS A N 1
ATOM 710 C CA . LYS A 1 85 ? -1.438 18.408 -1.273 1.00 86.31 85 LYS A CA 1
ATOM 711 C C . LYS A 1 85 ? -2.098 17.734 -0.064 1.00 86.31 85 LYS A C 1
ATOM 713 O O . LYS A 1 85 ? -1.532 17.760 1.026 1.00 86.31 85 LYS A O 1
ATOM 718 N N . LYS A 1 86 ? -3.260 17.099 -0.238 1.00 88.31 86 LYS A N 1
ATOM 719 C CA . LYS A 1 86 ? -3.883 16.273 0.802 1.00 88.31 86 LYS A CA 1
ATOM 720 C C . LYS A 1 86 ? -3.286 14.872 0.753 1.00 88.31 86 LYS A C 1
ATOM 722 O O . LYS A 1 86 ? -3.178 14.279 -0.320 1.00 88.31 86 LYS A O 1
ATOM 727 N N . MET A 1 87 ? -2.897 14.334 1.907 1.00 89.88 87 MET A N 1
ATOM 728 C CA . MET A 1 87 ? -2.391 12.965 1.983 1.00 89.88 87 MET A CA 1
ATOM 729 C C . MET A 1 87 ? -3.498 11.969 1.608 1.00 89.88 87 MET A C 1
ATOM 731 O O . MET A 1 87 ? -4.644 12.098 2.045 1.00 89.88 87 MET A O 1
ATOM 735 N N . TYR A 1 88 ? -3.172 10.966 0.793 1.00 89.69 88 TYR A N 1
ATOM 736 C CA . TYR A 1 88 ? -4.116 9.904 0.468 1.00 89.69 88 TYR A CA 1
ATOM 737 C C . TYR A 1 88 ? -4.462 9.088 1.712 1.00 89.69 88 TYR A C 1
ATOM 739 O O . TYR A 1 88 ? -3.619 8.815 2.563 1.00 89.69 88 TYR A O 1
ATOM 747 N N . ALA A 1 89 ? -5.707 8.618 1.764 1.00 89.12 89 ALA A N 1
ATOM 748 C CA . ALA A 1 89 ? -6.158 7.734 2.827 1.00 89.12 89 ALA A CA 1
ATOM 749 C C . ALA A 1 89 ? -5.276 6.476 2.924 1.00 89.12 89 ALA A C 1
ATOM 751 O O . ALA A 1 89 ? -4.913 5.875 1.907 1.00 89.12 89 ALA A O 1
ATOM 752 N N . LEU A 1 90 ? -5.004 6.033 4.153 1.00 90.00 90 LEU A N 1
ATOM 753 C CA . LEU A 1 90 ? -4.144 4.882 4.431 1.00 90.00 90 LEU A CA 1
ATOM 754 C C . LEU A 1 90 ? -4.509 3.618 3.621 1.00 90.00 90 LEU A C 1
ATOM 756 O O . LEU A 1 90 ? -3.598 3.014 3.060 1.00 90.00 90 LEU A O 1
ATOM 760 N N . PRO A 1 91 ? -5.790 3.222 3.451 1.00 89.62 91 PRO A N 1
ATOM 761 C CA . PRO A 1 91 ? -6.133 2.069 2.615 1.00 89.62 91 PRO A CA 1
ATOM 762 C C . PRO A 1 91 ? -5.626 2.174 1.168 1.00 89.62 91 PRO A C 1
ATOM 764 O O . PRO A 1 91 ? -5.215 1.173 0.578 1.00 89.62 91 PRO A O 1
ATOM 767 N N . THR A 1 92 ? -5.631 3.385 0.599 1.00 90.25 92 THR A N 1
ATOM 768 C CA . THR A 1 92 ? -5.103 3.662 -0.744 1.00 90.25 92 THR A CA 1
ATOM 769 C C . THR A 1 92 ? -3.596 3.454 -0.768 1.00 90.25 92 THR A C 1
ATOM 771 O O . THR A 1 92 ? -3.086 2.756 -1.643 1.00 90.25 92 THR A O 1
ATOM 774 N N . LEU A 1 93 ? -2.888 4.016 0.214 1.00 93.50 93 LEU A N 1
ATOM 775 C CA . LEU A 1 93 ? -1.436 3.891 0.329 1.00 93.50 93 LEU A CA 1
ATOM 776 C C . LEU A 1 93 ? -1.002 2.444 0.581 1.00 93.50 93 LEU A C 1
ATOM 778 O O . LEU A 1 93 ? -0.043 1.995 -0.034 1.00 93.50 93 LEU A O 1
ATOM 782 N N . ILE A 1 94 ? -1.742 1.686 1.394 1.00 93.56 94 ILE A N 1
ATOM 783 C CA . ILE A 1 94 ? -1.502 0.254 1.623 1.00 93.56 94 ILE A CA 1
ATOM 784 C C . ILE A 1 94 ? -1.669 -0.537 0.326 1.00 93.56 94 ILE A C 1
ATOM 786 O O . ILE A 1 94 ? -0.815 -1.358 0.001 1.00 93.56 94 ILE A O 1
ATOM 790 N N . TYR A 1 95 ? -2.736 -0.292 -0.441 1.00 93.19 95 TYR A N 1
ATOM 791 C CA . TYR A 1 95 ? -2.913 -0.971 -1.725 1.00 93.19 95 TYR A CA 1
ATOM 792 C C . TYR A 1 95 ? -1.744 -0.686 -2.675 1.00 93.19 95 TYR A C 1
ATOM 794 O O . TYR A 1 95 ? -1.227 -1.600 -3.316 1.00 93.19 95 TYR A O 1
ATOM 802 N N . VAL A 1 96 ? -1.323 0.578 -2.775 1.00 93.88 96 VAL A N 1
ATOM 803 C CA . VAL A 1 96 ? -0.228 0.964 -3.672 1.00 93.88 96 VAL A CA 1
ATOM 804 C C . VAL A 1 96 ? 1.105 0.409 -3.181 1.00 93.88 96 VAL A C 1
ATOM 806 O O . VAL A 1 96 ? 1.865 -0.113 -3.986 1.00 93.88 96 VAL A O 1
ATOM 809 N N . LEU A 1 97 ? 1.360 0.419 -1.874 1.00 95.31 97 LEU A N 1
ATOM 810 C CA . LEU A 1 97 ? 2.510 -0.257 -1.283 1.00 95.31 97 LEU A CA 1
ATOM 811 C C . LEU A 1 97 ? 2.535 -1.737 -1.677 1.00 95.31 97 LEU A C 1
ATOM 813 O O . LEU A 1 97 ? 3.562 -2.218 -2.139 1.00 95.31 97 LEU A O 1
ATOM 817 N N . ILE A 1 98 ? 1.412 -2.449 -1.554 1.00 94.81 98 ILE A N 1
ATOM 818 C CA . ILE A 1 98 ? 1.317 -3.862 -1.942 1.00 94.81 98 ILE A CA 1
ATOM 819 C C . ILE A 1 98 ? 1.563 -4.038 -3.452 1.00 94.81 98 ILE A C 1
ATOM 821 O O . ILE A 1 98 ? 2.260 -4.972 -3.854 1.00 94.81 98 ILE A O 1
ATOM 825 N N . HIS A 1 99 ? 1.056 -3.130 -4.293 1.00 93.44 99 HIS A N 1
ATOM 826 C CA . HIS A 1 99 ? 1.344 -3.118 -5.732 1.00 93.44 99 HIS A CA 1
ATOM 827 C C . HIS A 1 99 ? 2.849 -2.985 -6.012 1.00 93.44 99 HIS A C 1
ATOM 829 O O . HIS A 1 99 ? 3.406 -3.775 -6.770 1.00 93.44 99 HIS A O 1
ATOM 835 N N . GLU A 1 100 ? 3.526 -2.037 -5.367 1.00 93.38 100 GLU A N 1
ATOM 836 C CA . GLU A 1 100 ? 4.967 -1.828 -5.538 1.00 93.38 100 GLU A CA 1
ATOM 837 C C . GLU A 1 100 ? 5.803 -2.971 -4.931 1.00 93.38 100 GLU A C 1
ATOM 839 O O . GLU A 1 100 ? 6.747 -3.464 -5.546 1.00 93.38 100 GLU A O 1
ATOM 844 N N . MET A 1 101 ? 5.404 -3.522 -3.783 1.00 93.06 101 MET A N 1
ATOM 845 C CA . MET A 1 101 ? 6.012 -4.742 -3.235 1.00 93.06 101 MET A CA 1
ATOM 846 C C . MET A 1 101 ? 5.866 -5.933 -4.188 1.00 93.06 101 MET A C 1
ATOM 848 O O . MET A 1 101 ? 6.760 -6.775 -4.269 1.00 93.06 101 MET A O 1
ATOM 852 N N . THR A 1 102 ? 4.774 -5.999 -4.951 1.00 92.38 102 THR A N 1
ATOM 853 C CA . THR A 1 102 ? 4.597 -7.033 -5.978 1.00 92.38 102 THR A CA 1
ATOM 854 C C . THR A 1 102 ? 5.653 -6.893 -7.075 1.00 92.38 102 THR A C 1
ATOM 856 O O . THR A 1 102 ? 6.218 -7.901 -7.510 1.00 92.38 102 THR A O 1
ATOM 859 N N . HIS A 1 103 ? 5.999 -5.662 -7.471 1.00 90.00 103 HIS A N 1
ATOM 860 C CA . HIS A 1 103 ? 7.106 -5.417 -8.403 1.00 90.00 103 HIS A CA 1
ATOM 861 C C . HIS A 1 103 ? 8.452 -5.855 -7.838 1.00 90.00 103 HIS A C 1
ATOM 863 O O . HIS A 1 103 ? 9.287 -6.297 -8.620 1.00 90.00 103 HIS A O 1
ATOM 869 N N . VAL A 1 104 ? 8.676 -5.771 -6.522 1.00 89.69 104 VAL A N 1
ATOM 870 C CA . VAL A 1 104 ? 9.914 -6.244 -5.869 1.00 89.69 104 VAL A CA 1
ATOM 871 C C . VAL A 1 104 ? 10.087 -7.761 -5.995 1.00 89.69 104 VAL A C 1
ATOM 873 O O . VAL A 1 104 ? 11.196 -8.221 -6.274 1.00 89.69 104 VAL A O 1
ATOM 876 N N . ILE A 1 105 ? 9.011 -8.527 -5.798 1.00 88.12 105 ILE A N 1
ATOM 877 C CA . ILE A 1 105 ? 9.065 -9.999 -5.720 1.00 88.12 105 ILE A CA 1
ATOM 878 C C . ILE A 1 105 ? 8.807 -10.702 -7.054 1.00 88.12 105 ILE A C 1
ATOM 880 O O . ILE A 1 105 ? 9.150 -11.868 -7.204 1.00 88.12 105 ILE A O 1
ATOM 884 N N . THR A 1 106 ? 8.196 -10.015 -8.018 1.00 87.25 106 THR A N 1
ATOM 885 C CA . THR A 1 106 ? 7.948 -10.579 -9.347 1.00 87.25 106 THR A CA 1
ATOM 886 C C . THR A 1 106 ? 9.213 -10.445 -10.184 1.00 87.25 106 THR A C 1
ATOM 888 O O . THR A 1 106 ? 9.734 -9.341 -10.346 1.00 87.25 106 THR A O 1
ATOM 891 N N . GLU A 1 107 ? 9.721 -11.551 -10.720 1.00 75.81 107 GLU A N 1
ATOM 892 C CA . GLU A 1 107 ? 10.991 -11.571 -11.457 1.00 75.81 107 GLU A CA 1
ATOM 893 C C . GLU A 1 107 ? 10.911 -10.852 -12.808 1.00 75.81 107 GLU A C 1
ATOM 895 O O . GLU A 1 107 ? 11.921 -10.335 -13.285 1.00 75.81 107 GLU A O 1
ATOM 900 N N . THR A 1 108 ? 9.714 -10.724 -13.391 1.00 68.56 108 THR A N 1
ATOM 901 C CA . THR A 1 108 ? 9.512 -10.033 -14.667 1.00 68.56 108 THR A CA 1
ATOM 902 C C . THR A 1 108 ? 9.989 -8.574 -14.583 1.00 68.56 108 THR A C 1
ATOM 904 O O . THR A 1 108 ? 9.584 -7.794 -13.710 1.00 68.56 108 THR A O 1
ATOM 907 N N . ILE A 1 109 ? 10.883 -8.189 -15.499 1.00 61.06 109 ILE A N 1
ATOM 908 C CA . ILE A 1 109 ? 11.379 -6.817 -15.664 1.00 61.06 109 ILE A CA 1
ATOM 909 C C . ILE A 1 109 ? 10.782 -6.251 -16.954 1.00 61.06 109 ILE A C 1
ATOM 911 O O . ILE A 1 109 ? 11.041 -6.757 -18.048 1.00 61.06 109 ILE A O 1
ATOM 915 N N . SER A 1 110 ? 10.007 -5.172 -16.847 1.00 52.78 110 SER A N 1
ATOM 916 C CA . SER A 1 110 ? 9.568 -4.412 -18.019 1.00 52.78 110 SER A CA 1
ATOM 917 C C . SER A 1 110 ? 10.779 -3.783 -18.708 1.00 52.78 110 SER A C 1
ATOM 919 O O . SER A 1 110 ? 11.460 -2.952 -18.109 1.00 52.78 110 SER A O 1
ATOM 921 N N . GLY A 1 111 ? 11.057 -4.183 -19.948 1.00 47.44 111 GLY A N 1
ATOM 922 C CA . GLY A 1 111 ? 12.196 -3.679 -20.729 1.00 47.44 111 GLY A CA 1
ATOM 923 C C . GLY A 1 111 ? 12.822 -4.720 -21.657 1.00 47.44 111 GLY A C 1
ATOM 924 O O . GLY A 1 111 ? 13.312 -4.359 -22.719 1.00 47.44 111 GLY A O 1
ATOM 925 N N . TYR A 1 112 ? 12.705 -6.008 -21.321 1.00 50.44 112 TYR A N 1
ATOM 926 C CA . TYR A 1 112 ? 13.176 -7.131 -22.148 1.00 50.44 112 TYR A CA 1
ATOM 927 C C . TYR A 1 112 ? 12.012 -7.883 -22.825 1.00 50.44 112 TYR A C 1
ATOM 929 O O . TYR A 1 112 ? 12.004 -9.105 -22.896 1.00 50.44 112 TYR A O 1
ATOM 937 N N . GLY A 1 113 ? 10.972 -7.158 -23.260 1.00 47.78 113 GLY A N 1
ATOM 938 C CA . GLY A 1 113 ? 9.775 -7.738 -23.896 1.00 47.78 113 GLY A CA 1
ATOM 939 C C . GLY A 1 113 ? 8.698 -8.277 -22.939 1.00 47.78 113 GLY A C 1
ATOM 940 O O . GLY A 1 113 ? 7.611 -8.628 -23.391 1.00 47.78 113 GLY A O 1
ATOM 941 N N . GLY A 1 114 ? 8.949 -8.295 -21.625 1.00 55.22 114 GLY A N 1
ATOM 942 C CA . GLY A 1 114 ? 7.960 -8.668 -20.605 1.00 55.22 114 GLY A CA 1
ATOM 943 C C . GLY A 1 114 ? 6.947 -7.555 -20.301 1.00 55.22 114 GLY A C 1
ATOM 944 O O . GLY A 1 114 ? 7.294 -6.369 -20.276 1.00 55.22 114 GLY A O 1
ATOM 945 N N . LYS A 1 115 ? 5.688 -7.931 -20.036 1.00 62.97 115 LYS A N 1
ATOM 946 C CA . LYS A 1 115 ? 4.653 -7.003 -19.549 1.00 62.97 115 LYS A CA 1
ATOM 947 C C . LYS A 1 115 ? 4.867 -6.749 -18.043 1.00 62.97 115 LYS A C 1
ATOM 949 O O . LYS A 1 115 ? 5.004 -7.715 -17.304 1.00 62.97 115 LYS A O 1
ATOM 954 N N . PRO A 1 116 ? 4.861 -5.488 -17.560 1.00 67.00 116 PRO A N 1
ATOM 955 C CA . PRO A 1 116 ? 5.042 -5.160 -16.133 1.00 67.00 116 PRO A CA 1
ATOM 956 C C . PRO A 1 116 ? 3.942 -5.712 -15.211 1.00 67.00 116 PRO A C 1
ATOM 958 O O . PRO A 1 116 ? 4.117 -5.738 -13.999 1.00 67.00 116 PRO A O 1
ATOM 961 N N . HIS A 1 117 ? 2.810 -6.121 -15.783 1.00 83.94 117 HIS A N 1
ATOM 962 C CA . HIS A 1 117 ? 1.638 -6.649 -15.087 1.00 83.94 117 HIS A CA 1
ATOM 963 C C . HIS A 1 117 ? 1.155 -7.907 -15.816 1.00 83.94 117 HIS A C 1
ATOM 965 O O . HIS A 1 117 ? 0.090 -7.925 -16.426 1.00 83.94 117 HIS A O 1
ATOM 971 N N . ASP A 1 118 ? 2.020 -8.916 -15.878 1.00 84.38 118 ASP A N 1
ATOM 972 C CA . ASP A 1 118 ? 1.701 -10.227 -16.443 1.00 84.38 118 ASP A CA 1
ATOM 973 C C . ASP A 1 118 ? 0.901 -11.101 -15.452 1.00 84.38 118 ASP A C 1
ATOM 975 O O . ASP A 1 118 ? 0.541 -10.676 -14.350 1.00 84.38 118 ASP A O 1
ATOM 979 N N . GLU A 1 119 ? 0.580 -12.334 -15.847 1.00 88.00 119 GLU A N 1
ATOM 980 C CA . GLU A 1 119 ? -0.169 -13.272 -14.998 1.00 88.00 119 GLU A CA 1
ATOM 981 C C . GLU A 1 119 ? 0.552 -13.564 -13.675 1.00 88.00 119 GLU A C 1
ATOM 983 O O . GLU A 1 119 ? -0.095 -13.662 -12.629 1.00 88.00 119 GLU A O 1
ATOM 988 N N . LEU A 1 120 ? 1.888 -13.635 -13.694 1.00 88.50 120 LEU A 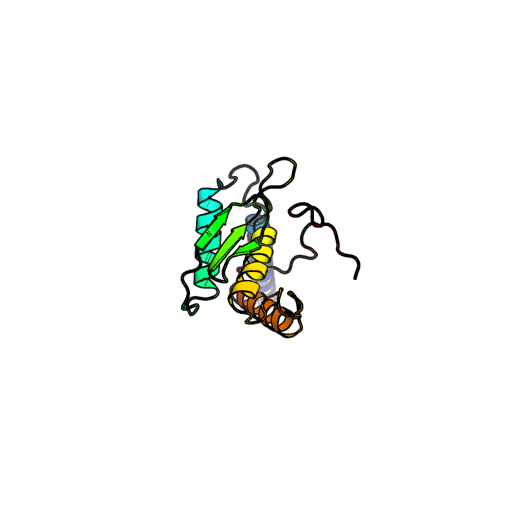N 1
ATOM 989 C CA . LEU A 1 120 ? 2.693 -13.854 -12.495 1.00 88.50 120 LEU A CA 1
ATOM 990 C C . LEU A 1 120 ? 2.587 -12.667 -11.534 1.00 88.50 120 LEU A C 1
ATOM 992 O O . LEU A 1 120 ? 2.360 -12.867 -10.339 1.00 88.50 120 LEU A O 1
ATOM 996 N N . PHE A 1 121 ? 2.679 -11.438 -12.049 1.00 90.25 121 PHE A N 1
ATOM 997 C CA . PHE A 1 121 ? 2.433 -10.234 -11.262 1.00 90.25 121 PHE A CA 1
ATOM 998 C C . PHE A 1 121 ? 1.043 -10.274 -10.619 1.00 90.25 121 PHE A C 1
ATOM 1000 O O . PHE A 1 121 ? 0.911 -10.048 -9.418 1.00 90.25 121 PHE A O 1
ATOM 1007 N N . HIS A 1 122 ? -0.003 -10.582 -11.391 1.00 90.31 122 HIS A N 1
ATOM 1008 C CA . HIS A 1 122 ? -1.372 -10.617 -10.872 1.00 90.31 122 HIS A CA 1
ATOM 1009 C C . HIS A 1 122 ? -1.577 -11.705 -9.812 1.00 90.31 122 HIS A C 1
ATOM 1011 O O . HIS A 1 122 ? -2.243 -11.454 -8.805 1.00 90.31 122 HIS A O 1
ATOM 1017 N N . SER A 1 123 ? -0.962 -12.875 -9.996 1.00 92.00 123 SER A N 1
ATOM 1018 C CA . SER A 1 123 ? -0.960 -13.958 -9.011 1.00 92.00 123 SER A CA 1
ATOM 1019 C C . SER A 1 123 ? -0.295 -13.521 -7.698 1.00 92.00 123 SER A C 1
ATOM 1021 O O . SER A 1 123 ? -0.898 -13.616 -6.625 1.00 92.00 123 SER A O 1
ATOM 1023 N N . ASN A 1 124 ? 0.900 -12.928 -7.782 1.00 92.50 124 ASN A N 1
ATOM 1024 C CA . ASN A 1 124 ? 1.636 -12.418 -6.624 1.00 92.50 124 ASN A CA 1
ATOM 1025 C C . ASN A 1 124 ? 0.891 -11.278 -5.913 1.00 92.50 124 ASN A C 1
ATOM 1027 O O . ASN A 1 124 ? 0.822 -11.260 -4.681 1.00 92.50 124 ASN A O 1
ATOM 1031 N N . LEU A 1 125 ? 0.291 -10.356 -6.672 1.00 93.00 125 LEU A N 1
ATOM 1032 C CA . LEU A 1 125 ? -0.522 -9.270 -6.129 1.00 93.00 125 LEU A CA 1
ATOM 1033 C C . LEU A 1 125 ? -1.720 -9.827 -5.354 1.00 93.00 125 LEU A C 1
ATOM 1035 O O . LEU A 1 125 ? -1.968 -9.419 -4.220 1.00 93.00 125 LEU A O 1
ATOM 1039 N N . SER A 1 126 ? -2.445 -10.783 -5.943 1.00 92.75 126 SER A N 1
ATOM 1040 C CA . SER A 1 126 ? -3.592 -11.428 -5.299 1.00 92.75 126 SER A CA 1
ATOM 1041 C C . SER A 1 126 ? -3.185 -12.135 -4.006 1.00 92.75 126 SER A C 1
ATOM 1043 O O . SER A 1 126 ? -3.867 -12.004 -2.989 1.00 92.75 126 SER A O 1
ATOM 1045 N N . MET A 1 127 ? -2.053 -12.843 -4.019 1.00 93.75 127 MET A N 1
ATOM 1046 C CA . MET A 1 127 ? -1.510 -13.503 -2.833 1.00 93.75 127 MET A CA 1
ATOM 1047 C C . MET A 1 127 ? -1.204 -12.496 -1.713 1.00 93.75 127 MET A C 1
ATOM 1049 O O . MET A 1 127 ? -1.626 -12.704 -0.574 1.00 93.75 127 MET A O 1
ATOM 1053 N N . LEU A 1 128 ? -0.502 -11.397 -2.013 1.00 93.44 128 LEU A N 1
ATOM 1054 C CA . LEU A 1 128 ? -0.165 -10.379 -1.010 1.00 93.44 128 LEU A CA 1
ATOM 1055 C C . LEU A 1 128 ? -1.408 -9.668 -0.460 1.00 93.44 128 LEU A C 1
ATOM 1057 O O . LEU A 1 128 ? -1.489 -9.421 0.744 1.00 93.44 128 LEU A O 1
ATOM 1061 N N . LEU A 1 129 ? -2.392 -9.368 -1.312 1.00 93.19 129 LEU A N 1
ATOM 1062 C CA . LEU A 1 129 ? -3.658 -8.765 -0.886 1.00 93.19 129 LEU A CA 1
ATOM 1063 C C . LEU A 1 129 ? -4.446 -9.695 0.045 1.00 93.19 129 LEU A C 1
ATOM 1065 O O . LEU A 1 129 ? -4.980 -9.236 1.057 1.00 93.19 129 LEU A O 1
ATOM 1069 N N . ASP A 1 130 ? -4.493 -10.996 -0.249 1.00 92.69 130 ASP A N 1
ATOM 1070 C CA . ASP A 1 130 ? -5.144 -11.983 0.617 1.00 92.69 130 ASP A CA 1
ATOM 1071 C C . ASP A 1 130 ? -4.426 -12.119 1.970 1.00 92.69 130 ASP A C 1
ATOM 1073 O O . ASP A 1 130 ? -5.069 -12.113 3.023 1.00 92.69 130 ASP A O 1
ATOM 1077 N N . GLN A 1 131 ? -3.090 -12.141 1.977 1.00 92.88 131 GLN A N 1
ATOM 1078 C CA . GLN A 1 131 ? -2.302 -12.128 3.215 1.00 92.88 131 GLN A CA 1
ATOM 1079 C C . GLN A 1 131 ? -2.564 -10.866 4.047 1.00 92.88 131 GLN A C 1
ATOM 1081 O O . GLN A 1 131 ? -2.804 -10.957 5.255 1.00 92.88 131 GLN A O 1
ATOM 1086 N N . ALA A 1 132 ? -2.569 -9.692 3.412 1.00 92.06 132 ALA A N 1
ATOM 1087 C CA . ALA A 1 132 ? -2.844 -8.424 4.079 1.00 92.06 132 ALA A CA 1
ATOM 1088 C C . ALA A 1 132 ? -4.271 -8.382 4.649 1.00 92.06 132 ALA A C 1
ATOM 1090 O O . ALA A 1 132 ? -4.478 -7.892 5.762 1.00 92.06 132 ALA A O 1
ATOM 1091 N N . LYS A 1 133 ? -5.247 -8.954 3.933 1.00 90.75 133 LYS A N 1
ATOM 1092 C CA . LYS A 1 133 ? -6.634 -9.095 4.396 1.00 90.75 133 LYS A CA 1
ATOM 1093 C C . LYS A 1 133 ? -6.743 -10.029 5.600 1.00 90.75 133 LYS A C 1
ATOM 1095 O O . LYS A 1 133 ? -7.365 -9.663 6.594 1.00 90.75 133 LYS A O 1
ATOM 1100 N N . LYS A 1 134 ? -6.104 -11.204 5.553 1.00 91.56 134 LYS A N 1
ATOM 1101 C CA . LYS A 1 134 ? -6.061 -12.169 6.670 1.00 91.56 134 LYS A CA 1
ATOM 1102 C C . LYS A 1 134 ? -5.436 -11.572 7.932 1.00 91.56 134 LYS A C 1
ATOM 1104 O O . LYS A 1 134 ? -5.892 -11.860 9.033 1.00 91.56 134 LYS A O 1
ATOM 1109 N N . LYS A 1 135 ? -4.433 -10.706 7.767 1.00 90.25 135 LYS A N 1
ATOM 1110 C CA . LYS A 1 135 ? -3.775 -9.965 8.854 1.00 90.25 135 LYS A CA 1
ATOM 1111 C C . LYS A 1 135 ? -4.546 -8.718 9.318 1.00 90.25 135 LYS A C 1
ATOM 1113 O O . LYS A 1 135 ? -4.113 -8.064 10.258 1.00 90.25 135 LYS A O 1
ATOM 1118 N N . GLY A 1 136 ? -5.662 -8.363 8.673 1.00 88.69 136 GLY A N 1
ATOM 1119 C CA . GLY A 1 136 ? -6.455 -7.175 9.011 1.00 88.69 136 GLY A CA 1
ATOM 1120 C C . GLY A 1 136 ? -5.807 -5.834 8.638 1.00 88.69 136 GLY A C 1
ATOM 1121 O O . GLY A 1 136 ? -6.281 -4.795 9.082 1.00 88.69 136 GLY A O 1
ATOM 1122 N N . ILE A 1 137 ? -4.746 -5.853 7.827 1.00 86.94 137 ILE A N 1
ATOM 1123 C CA . ILE A 1 137 ? -4.014 -4.666 7.352 1.00 86.94 13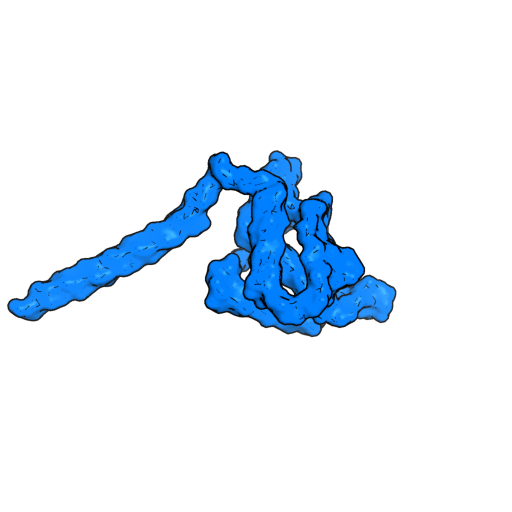7 ILE A CA 1
ATOM 1124 C C . ILE A 1 137 ? -4.775 -4.000 6.205 1.00 86.94 137 ILE A C 1
ATOM 1126 O O . ILE A 1 137 ? -4.811 -2.778 6.089 1.00 86.94 137 ILE A O 1
ATOM 1130 N N . TYR A 1 138 ? -5.375 -4.819 5.340 1.00 83.50 138 TYR A N 1
ATOM 1131 C CA . TYR A 1 138 ? -6.046 -4.360 4.136 1.00 83.50 138 TYR A CA 1
ATOM 1132 C C . TYR A 1 138 ? -7.530 -4.716 4.162 1.00 83.50 138 TYR A C 1
ATOM 1134 O O . TYR A 1 138 ? -7.918 -5.871 4.344 1.00 83.50 138 TYR A O 1
ATOM 1142 N N . VAL A 1 139 ? -8.362 -3.708 3.919 1.00 78.50 139 VAL A N 1
ATOM 1143 C CA . VAL A 1 139 ? -9.770 -3.883 3.576 1.00 78.50 139 VAL A CA 1
ATOM 1144 C C . VAL A 1 139 ? -9.888 -3.608 2.086 1.00 78.50 139 VAL A C 1
ATOM 1146 O O . VAL A 1 139 ? -9.391 -2.584 1.619 1.00 78.50 139 VAL A O 1
ATOM 1149 N N . SER A 1 140 ? -10.523 -4.526 1.349 1.00 75.56 140 SER A N 1
ATOM 1150 C CA . SER A 1 140 ? -10.726 -4.379 -0.094 1.00 75.56 140 SER A CA 1
ATOM 1151 C C . SER A 1 140 ? -11.291 -3.001 -0.396 1.00 75.56 140 SER A C 1
ATOM 1153 O O . SER A 1 140 ? -12.379 -2.652 0.063 1.00 75.56 140 SER A O 1
ATOM 1155 N N . LEU A 1 141 ? -10.541 -2.228 -1.169 1.00 69.12 141 LEU A N 1
ATOM 1156 C CA . LEU A 1 141 ? -11.042 -0.988 -1.723 1.00 69.12 141 LEU A CA 1
ATOM 1157 C C . LEU A 1 141 ? -11.952 -1.324 -2.893 1.00 69.12 141 LEU A C 1
ATOM 1159 O O . LEU A 1 141 ? -11.625 -2.187 -3.704 1.00 69.12 141 LEU A O 1
ATOM 1163 N N . ASN A 1 142 ? -13.073 -0.614 -2.994 1.00 58.69 142 ASN A N 1
ATOM 1164 C CA . ASN A 1 142 ? -13.922 -0.716 -4.175 1.00 58.69 142 ASN A CA 1
ATOM 1165 C C . ASN A 1 142 ? -13.173 -0.227 -5.419 1.00 58.69 142 ASN A C 1
ATOM 1167 O O . ASN A 1 142 ? -13.403 -0.788 -6.477 1.00 58.69 142 ASN A O 1
ATOM 1171 N N . ASN A 1 143 ? -12.280 0.769 -5.277 1.00 65.06 143 ASN A N 1
ATOM 1172 C CA . ASN A 1 143 ? -11.295 1.205 -6.273 1.00 65.06 143 ASN A CA 1
ATOM 1173 C C . ASN A 1 143 ? -10.206 2.083 -5.622 1.00 65.06 143 ASN A C 1
ATOM 1175 O O . ASN A 1 143 ? -10.482 2.820 -4.675 1.00 65.06 143 ASN A O 1
ATOM 1179 N N . VAL A 1 144 ? -8.982 2.055 -6.163 1.00 76.12 144 VAL A N 1
ATOM 1180 C CA . VAL A 1 144 ? -7.994 3.132 -5.940 1.00 76.12 144 VAL A CA 1
ATOM 1181 C C . VAL A 1 144 ? -8.483 4.376 -6.682 1.00 76.12 144 VAL A C 1
ATOM 1183 O O . VAL A 1 144 ? -8.886 4.215 -7.837 1.00 76.12 144 VAL A O 1
ATOM 1186 N N . PRO A 1 145 ? -8.431 5.589 -6.095 1.00 74.12 145 PRO A N 1
ATOM 1187 C CA . PRO A 1 145 ? -8.850 6.803 -6.790 1.00 74.12 145 PRO A CA 1
ATOM 1188 C C . PRO A 1 145 ? -8.198 6.905 -8.174 1.00 74.12 145 PRO A C 1
ATOM 1190 O O . PRO A 1 145 ? -6.984 6.740 -8.297 1.00 74.12 145 PRO A O 1
ATOM 1193 N N . GLU A 1 146 ? -8.980 7.180 -9.223 1.00 71.12 146 GLU A N 1
ATOM 1194 C CA . GLU A 1 146 ? -8.431 7.375 -10.579 1.00 71.12 146 GLU A CA 1
ATOM 1195 C C . GLU A 1 146 ? -7.439 8.548 -10.620 1.00 71.12 146 GLU A C 1
ATOM 1197 O O . GLU A 1 146 ? -6.492 8.555 -11.403 1.00 71.12 146 GLU A O 1
ATOM 1202 N N . THR A 1 147 ? -7.611 9.501 -9.705 1.00 73.69 147 THR A N 1
ATOM 1203 C CA . THR A 1 147 ? -6.729 10.647 -9.489 1.00 73.69 147 THR A CA 1
ATOM 1204 C C . THR A 1 147 ? -5.410 10.291 -8.809 1.00 73.69 147 THR A C 1
ATOM 1206 O O . THR A 1 147 ? -4.519 11.140 -8.779 1.00 73.69 147 THR A O 1
ATOM 1209 N N . TYR A 1 148 ? -5.240 9.058 -8.304 1.00 81.88 148 TYR A N 1
ATOM 1210 C CA . TYR A 1 148 ? -4.022 8.651 -7.609 1.00 81.88 148 TYR A CA 1
ATOM 1211 C C . TYR A 1 148 ? -2.800 8.891 -8.490 1.00 81.88 148 TYR A C 1
ATOM 1213 O O . TYR A 1 148 ? -2.629 8.247 -9.529 1.00 81.88 148 TYR A O 1
ATOM 1221 N N . CYS A 1 149 ? -1.965 9.841 -8.071 1.00 79.19 149 CYS A N 1
ATOM 1222 C CA . CYS A 1 149 ? -0.765 10.259 -8.785 1.00 79.19 149 CYS A CA 1
ATOM 1223 C C . CYS A 1 149 ? -1.014 10.556 -10.284 1.00 79.19 149 CYS A C 1
ATOM 1225 O O . CYS A 1 149 ? -0.176 10.267 -11.140 1.00 79.19 149 CYS A O 1
ATOM 1227 N N . LYS A 1 150 ? -2.194 11.094 -10.629 1.00 66.38 150 LYS A N 1
ATOM 1228 C CA . LYS A 1 150 ? -2.599 11.374 -12.017 1.00 66.38 150 LYS A CA 1
ATOM 1229 C C . LYS A 1 150 ? -2.386 10.171 -12.946 1.00 66.38 150 LYS A C 1
ATOM 1231 O O . LYS A 1 150 ? -1.790 10.314 -14.019 1.00 66.38 150 LYS A O 1
ATOM 1236 N N . ARG A 1 151 ? -2.856 8.977 -12.555 1.00 57.59 151 ARG A N 1
ATOM 1237 C CA . ARG A 1 151 ? -2.910 7.819 -13.462 1.00 57.59 151 ARG A CA 1
ATOM 1238 C C . ARG A 1 151 ? -3.604 8.229 -14.763 1.00 57.59 151 ARG A C 1
ATOM 1240 O O . ARG A 1 151 ? -4.826 8.300 -14.837 1.00 57.59 151 ARG A O 1
ATOM 1247 N N . LYS A 1 152 ? -2.837 8.427 -15.836 1.00 41.41 152 LYS A N 1
ATOM 1248 C CA . LYS A 1 152 ? -3.395 8.305 -17.181 1.00 41.41 152 LYS A CA 1
ATOM 1249 C C . LYS A 1 152 ? -3.712 6.826 -17.353 1.00 41.41 152 LYS A C 1
ATOM 1251 O O . LYS A 1 152 ? -2.787 6.020 -17.442 1.00 41.41 152 LYS A O 1
ATOM 1256 N N . LYS A 1 153 ? -4.998 6.463 -17.349 1.00 38.34 153 LYS A N 1
ATOM 1257 C CA . LYS A 1 153 ? -5.466 5.168 -17.860 1.00 38.34 153 LYS A CA 1
ATOM 1258 C C . LYS A 1 153 ? -4.727 4.932 -19.183 1.00 38.34 153 LYS A C 1
ATOM 1260 O O . LYS A 1 153 ? -4.946 5.672 -20.138 1.00 38.34 153 LYS A O 1
ATOM 1265 N N . LYS A 1 154 ? -3.818 3.955 -19.240 1.00 37.94 154 LYS A N 1
ATOM 1266 C CA . LYS A 1 154 ? -3.501 3.354 -20.533 1.00 37.94 154 LYS A CA 1
ATOM 1267 C C . LYS A 1 154 ? -4.741 2.544 -20.868 1.00 37.94 154 LYS A C 1
ATOM 1269 O O . LYS A 1 154 ? -5.059 1.601 -20.148 1.00 37.94 154 LYS A O 1
ATOM 1274 N N . SER A 1 155 ? -5.486 3.021 -21.857 1.00 30.73 155 SER A N 1
ATOM 1275 C CA . SER A 1 155 ? -6.499 2.245 -22.557 1.00 30.73 155 SER A CA 1
ATOM 1276 C C . SER A 1 155 ? -5.921 0.856 -22.817 1.00 30.73 155 SER A C 1
ATOM 1278 O O . SER A 1 155 ? -4.832 0.744 -23.385 1.00 30.73 155 SER A O 1
ATOM 1280 N N . VAL A 1 156 ? -6.608 -0.154 -22.283 1.00 36.16 156 VAL A N 1
ATOM 1281 C CA . VAL A 1 156 ? -6.412 -1.559 -22.650 1.00 36.16 156 VAL A CA 1
ATOM 1282 C C . VAL A 1 156 ? -6.720 -1.711 -24.132 1.00 36.16 156 VAL A C 1
ATOM 1284 O O . VAL A 1 156 ? -7.699 -1.064 -24.574 1.00 36.16 156 VAL A O 1
#

Radius of gyration: 19.91 Å; chains: 1; bounding box: 54×38×57 Å

pLDDT: mean 82.26, std 16.14, range [30.73, 97.06]

Organism: NCBI:txid1070528

Sequence (156 aa):
MKLFILLFILLVVLISLLCFIKRKREYFSYNEEDQLNEEDMITLLTYIAKYLRPDIEKEIIISAGIKSETLHKKHIKLCLYDENKKMYALPTLIYVLIHEMTHVITETISGYGGKPHDELFHSNLSMLLDQAKKKGIYVSLNNVPETYCKRKKKSV

Secondary structure (DSSP, 8-state):
-HHHHHHHHHHHHHHHHHHHHHHHHHHH-S-SSS---HHHHHHHHHHHHHHH-TT-SS--EEEE-SS-EEETTTEEEE--B-TTSPBPPHHHHHHHHHHHHHHHH----TTTT--TT-HHHHHHHHHHHHHHHHTTS----S---TTGGG------